Protein AF-A0A972EKL6-F1 (afdb_monomer)

Structure (mmCIF, N/CA/C/O backbone):
data_AF-A0A972EKL6-F1
#
_entry.id   AF-A0A972EKL6-F1
#
loop_
_atom_site.group_PDB
_atom_site.id
_atom_site.type_symbol
_atom_site.label_atom_id
_atom_site.label_alt_id
_atom_site.label_comp_id
_atom_site.label_asym_id
_atom_site.label_entity_id
_atom_site.label_seq_id
_atom_site.pdbx_PDB_ins_code
_atom_site.Cartn_x
_atom_site.Cartn_y
_atom_site.Cartn_z
_atom_site.occupancy
_atom_site.B_iso_or_equiv
_atom_site.auth_seq_id
_atom_site.auth_comp_id
_atom_site.auth_asym_id
_atom_site.auth_atom_id
_atom_site.pdbx_PDB_model_num
ATOM 1 N N . MET A 1 1 ? 24.382 2.234 -18.068 1.00 66.31 1 MET A N 1
ATOM 2 C CA . MET A 1 1 ? 24.387 1.205 -17.002 1.00 66.31 1 MET A CA 1
ATOM 3 C C . MET A 1 1 ? 24.703 -0.133 -17.648 1.00 66.31 1 MET A C 1
ATOM 5 O O . MET A 1 1 ? 24.140 -0.406 -18.697 1.00 66.31 1 MET A O 1
ATOM 9 N N . ASN A 1 2 ? 25.621 -0.930 -17.090 1.00 84.19 2 ASN A N 1
ATOM 10 C CA . ASN A 1 2 ? 25.904 -2.269 -17.626 1.00 84.19 2 ASN A CA 1
ATOM 11 C C . ASN A 1 2 ? 24.632 -3.137 -17.515 1.00 84.19 2 ASN A C 1
ATOM 13 O O . ASN A 1 2 ? 23.933 -3.067 -16.502 1.00 84.19 2 ASN A O 1
ATOM 17 N N . THR A 1 3 ? 24.329 -3.940 -18.534 1.00 85.00 3 THR A N 1
ATOM 18 C CA . THR A 1 3 ? 23.166 -4.845 -18.586 1.00 85.00 3 THR A CA 1
ATOM 19 C C . THR A 1 3 ? 23.075 -5.740 -17.354 1.00 85.00 3 THR A C 1
ATOM 21 O O . THR A 1 3 ? 21.993 -5.908 -16.796 1.00 85.00 3 THR A O 1
ATOM 24 N N . ALA A 1 4 ? 24.214 -6.239 -16.868 1.00 88.19 4 ALA A N 1
ATOM 25 C CA . ALA A 1 4 ? 24.286 -7.041 -15.649 1.00 88.19 4 ALA A CA 1
ATOM 26 C C . ALA A 1 4 ? 23.777 -6.278 -14.412 1.00 88.19 4 ALA A C 1
ATOM 28 O O . ALA A 1 4 ? 23.031 -6.823 -13.602 1.00 88.19 4 ALA A O 1
ATOM 29 N N . VAL A 1 5 ? 24.116 -4.991 -14.290 1.00 89.75 5 VAL A N 1
ATOM 30 C CA . VAL A 1 5 ? 23.653 -4.142 -13.182 1.00 89.75 5 VAL A CA 1
ATOM 31 C C . VAL A 1 5 ? 22.147 -3.902 -13.290 1.00 89.75 5 VAL A C 1
ATOM 33 O O . VAL A 1 5 ? 21.438 -4.030 -12.296 1.00 89.75 5 VAL A O 1
ATOM 36 N N . ALA A 1 6 ? 21.637 -3.633 -14.496 1.00 88.06 6 ALA A N 1
ATOM 37 C CA . ALA A 1 6 ? 20.200 -3.476 -14.724 1.00 88.06 6 ALA A CA 1
ATOM 38 C C . ALA A 1 6 ? 19.416 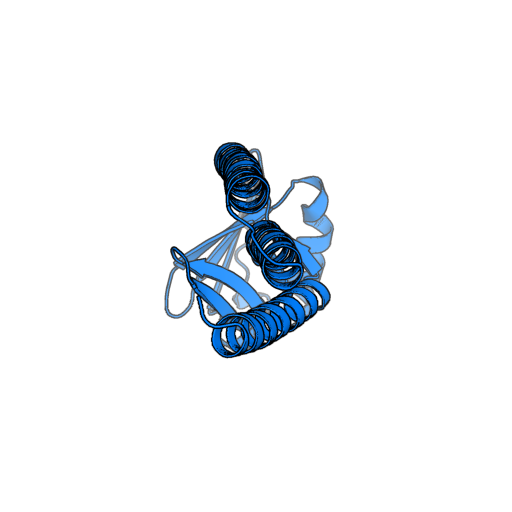-4.746 -14.348 1.00 88.06 6 ALA A C 1
ATOM 40 O O . ALA A 1 6 ? 18.360 -4.655 -13.722 1.00 88.06 6 ALA A O 1
ATOM 41 N N . ALA A 1 7 ? 19.957 -5.926 -14.668 1.00 89.44 7 ALA A N 1
ATOM 42 C CA . ALA A 1 7 ? 19.361 -7.209 -14.312 1.00 89.44 7 ALA A CA 1
ATOM 43 C C . ALA A 1 7 ? 19.311 -7.432 -12.795 1.00 89.44 7 ALA A C 1
ATOM 45 O O . ALA A 1 7 ? 18.258 -7.788 -12.268 1.00 89.44 7 ALA A O 1
ATOM 46 N N . ILE A 1 8 ? 20.404 -7.147 -12.077 1.00 93.06 8 ILE A N 1
ATOM 47 C CA . ILE A 1 8 ? 20.438 -7.238 -10.609 1.00 93.06 8 ILE A CA 1
ATOM 48 C C . ILE A 1 8 ? 19.380 -6.316 -9.990 1.00 93.06 8 ILE A C 1
ATOM 50 O O . ILE A 1 8 ? 18.615 -6.742 -9.124 1.00 93.06 8 ILE A O 1
ATOM 54 N N . ILE A 1 9 ? 19.279 -5.071 -10.465 1.00 92.31 9 ILE A N 1
ATOM 55 C CA . ILE A 1 9 ? 18.281 -4.118 -9.965 1.00 92.31 9 ILE A CA 1
ATOM 56 C C . ILE A 1 9 ? 16.854 -4.613 -10.255 1.00 92.31 9 ILE A C 1
ATOM 58 O O . ILE A 1 9 ? 15.997 -4.530 -9.375 1.00 92.31 9 ILE A O 1
ATOM 62 N N . CYS A 1 10 ? 16.587 -5.183 -11.436 1.00 92.50 10 CYS A N 1
ATOM 63 C CA . CYS A 1 10 ? 15.276 -5.761 -11.756 1.00 92.50 10 CYS A CA 1
ATOM 64 C C . CYS A 1 10 ? 14.886 -6.883 -10.785 1.00 92.50 10 CYS A C 1
ATOM 66 O O . CYS A 1 10 ? 13.747 -6.920 -10.313 1.00 92.50 10 CYS A O 1
ATOM 68 N N . VAL A 1 11 ? 15.824 -7.772 -10.443 1.00 94.25 11 VAL A N 1
ATOM 69 C CA . VAL A 1 11 ? 15.586 -8.846 -9.465 1.00 94.25 11 VAL A CA 1
ATOM 70 C C . VAL A 1 11 ? 15.244 -8.260 -8.093 1.00 94.25 11 VAL A C 1
ATOM 72 O O . VAL A 1 11 ? 14.264 -8.680 -7.476 1.00 94.25 11 VAL A O 1
ATOM 75 N N . LEU A 1 12 ? 15.982 -7.239 -7.643 1.00 93.94 12 LEU A N 1
ATOM 76 C CA . LEU A 1 12 ? 15.710 -6.562 -6.370 1.00 93.94 12 LEU A CA 1
ATOM 77 C C . LEU A 1 12 ? 14.317 -5.923 -6.344 1.00 93.94 12 LEU A C 1
ATOM 79 O O . LEU A 1 12 ? 13.551 -6.141 -5.405 1.00 93.94 12 LEU A O 1
ATOM 83 N N . PHE A 1 13 ? 13.953 -5.174 -7.386 1.00 92.81 13 PHE A N 1
ATOM 84 C CA . PHE A 1 13 ? 12.635 -4.545 -7.482 1.00 92.81 13 PHE A CA 1
ATOM 85 C C . PHE A 1 13 ? 11.508 -5.579 -7.554 1.00 92.81 13 PHE A C 1
ATOM 87 O O . PHE A 1 13 ? 10.449 -5.362 -6.967 1.00 92.81 13 PHE A O 1
ATOM 94 N N . THR A 1 14 ? 11.741 -6.719 -8.207 1.00 93.62 14 THR A N 1
ATOM 95 C CA . THR A 1 14 ? 10.769 -7.817 -8.271 1.00 93.62 14 THR A CA 1
ATOM 96 C C . THR A 1 14 ? 10.554 -8.412 -6.883 1.00 93.62 14 THR A C 1
ATOM 98 O O . THR A 1 14 ? 9.414 -8.582 -6.458 1.00 93.62 14 THR A O 1
ATOM 101 N N . GLY A 1 15 ? 11.632 -8.651 -6.128 1.00 93.62 15 GLY A N 1
ATOM 102 C CA . GLY A 1 15 ? 11.545 -9.111 -4.741 1.00 93.62 15 GLY A CA 1
ATOM 103 C C . GLY A 1 15 ? 10.775 -8.133 -3.848 1.00 93.62 15 GLY A C 1
ATOM 104 O O . GLY A 1 15 ? 9.882 -8.543 -3.104 1.00 93.62 15 GLY A O 1
ATOM 105 N N . ILE A 1 16 ? 11.050 -6.830 -3.980 1.00 91.25 16 ILE A N 1
ATOM 106 C CA . ILE A 1 16 ? 10.293 -5.786 -3.279 1.00 91.25 16 ILE A CA 1
ATOM 107 C C . ILE A 1 16 ? 8.817 -5.864 -3.669 1.00 91.25 16 ILE A C 1
ATOM 109 O O . ILE A 1 16 ? 7.971 -5.884 -2.780 1.00 91.25 16 ILE A O 1
ATOM 113 N N . LEU A 1 17 ? 8.499 -5.928 -4.965 1.00 92.19 17 LEU A N 1
ATOM 114 C CA . LEU A 1 17 ? 7.128 -5.980 -5.469 1.00 92.19 17 LEU A CA 1
ATOM 115 C C . LEU A 1 17 ? 6.354 -7.174 -4.898 1.00 92.19 17 LEU A C 1
ATOM 117 O O . LEU A 1 17 ? 5.261 -6.989 -4.365 1.00 92.19 17 LEU A O 1
ATOM 121 N N . VAL A 1 18 ? 6.943 -8.372 -4.938 1.00 92.94 18 VAL A N 1
ATOM 122 C CA . VAL A 1 18 ? 6.356 -9.592 -4.362 1.00 92.94 18 VAL A CA 1
ATOM 123 C C . VAL A 1 18 ? 6.080 -9.408 -2.870 1.00 92.94 18 VAL A C 1
ATOM 125 O O . VAL A 1 18 ? 4.986 -9.722 -2.401 1.00 92.94 18 VAL A O 1
ATOM 128 N N . HIS A 1 19 ? 7.028 -8.834 -2.124 1.00 88.38 19 HIS A N 1
ATOM 129 C CA . HIS A 1 19 ? 6.821 -8.512 -0.714 1.00 88.38 19 HIS A CA 1
ATOM 130 C C . HIS A 1 19 ? 5.659 -7.523 -0.519 1.00 88.38 19 HIS A C 1
ATOM 132 O O . HIS A 1 19 ? 4.825 -7.727 0.360 1.00 88.38 19 HIS A O 1
ATOM 138 N N . GLN A 1 20 ? 5.550 -6.471 -1.341 1.00 87.56 20 GLN A N 1
ATOM 139 C CA . GLN A 1 20 ? 4.439 -5.514 -1.238 1.00 87.56 20 GLN A CA 1
ATOM 140 C C . GLN A 1 20 ? 3.083 -6.173 -1.496 1.00 87.56 20 GLN A C 1
ATOM 142 O O . GLN A 1 20 ? 2.144 -5.933 -0.741 1.00 87.56 20 GLN A O 1
ATOM 147 N N . ILE A 1 21 ? 2.987 -7.010 -2.532 1.00 88.69 21 ILE A N 1
ATOM 148 C CA . ILE A 1 21 ? 1.758 -7.734 -2.877 1.00 88.69 21 ILE A CA 1
ATOM 149 C C . ILE A 1 21 ? 1.362 -8.670 -1.733 1.00 88.69 21 ILE A C 1
ATOM 151 O O . ILE A 1 21 ? 0.199 -8.699 -1.340 1.00 88.69 21 ILE A O 1
ATOM 155 N N . ARG A 1 22 ? 2.327 -9.375 -1.131 1.00 87.56 22 ARG A N 1
ATOM 156 C CA . ARG A 1 22 ? 2.070 -10.226 0.037 1.00 87.56 22 ARG A CA 1
ATOM 157 C C . ARG A 1 22 ? 1.552 -9.422 1.233 1.00 87.56 22 ARG A C 1
ATOM 159 O O . ARG A 1 22 ? 0.583 -9.841 1.858 1.00 87.56 22 ARG A O 1
ATOM 166 N N . CYS A 1 23 ? 2.140 -8.259 1.522 1.00 82.75 23 CYS A N 1
ATOM 167 C CA . CYS A 1 23 ? 1.650 -7.366 2.579 1.00 82.75 23 CYS A CA 1
ATOM 168 C C . CYS A 1 23 ? 0.238 -6.833 2.298 1.00 82.75 23 CYS A C 1
ATOM 170 O O . CYS A 1 23 ? -0.544 -6.657 3.226 1.00 82.75 23 CYS A O 1
ATOM 172 N N . LEU A 1 24 ? -0.104 -6.580 1.033 1.00 84.50 24 LEU A N 1
ATOM 173 C CA . LEU A 1 24 ? -1.460 -6.184 0.649 1.00 84.50 24 LEU A CA 1
ATOM 174 C C . LEU A 1 24 ? -2.457 -7.334 0.807 1.00 84.50 24 LEU A C 1
ATOM 176 O O . LEU A 1 24 ? -3.594 -7.091 1.190 1.00 84.50 24 LEU A O 1
ATOM 180 N N . GLY A 1 25 ? -2.027 -8.576 0.575 1.00 84.12 25 GLY A N 1
ATOM 181 C CA . GLY A 1 25 ? -2.866 -9.763 0.751 1.00 84.12 25 GLY A CA 1
ATOM 182 C C . GLY A 1 25 ? -3.326 -9.998 2.194 1.00 84.12 25 GLY A C 1
ATOM 183 O O . GLY A 1 25 ? -4.399 -10.554 2.398 1.00 84.12 25 GLY A O 1
ATOM 184 N N . ILE A 1 26 ? -2.557 -9.546 3.191 1.00 87.56 26 ILE A N 1
ATOM 185 C CA . ILE A 1 26 ? -2.929 -9.639 4.617 1.00 87.56 26 ILE A CA 1
ATOM 186 C C . ILE A 1 26 ? -3.684 -8.402 5.131 1.00 87.56 26 ILE A C 1
ATOM 188 O O . ILE A 1 26 ? -4.042 -8.343 6.309 1.00 87.56 26 ILE A O 1
ATOM 192 N N . LEU A 1 27 ? -3.895 -7.390 4.283 1.00 89.12 27 LEU A N 1
ATOM 193 C CA . LEU A 1 27 ? -4.536 -6.132 4.655 1.00 89.12 27 LEU A CA 1
ATOM 194 C C . LEU A 1 27 ? -6.062 -6.284 4.621 1.00 89.12 27 LEU A C 1
ATOM 196 O O . LEU A 1 27 ? -6.667 -6.433 3.563 1.00 89.12 27 LEU A O 1
ATOM 200 N N . LEU A 1 28 ? -6.694 -6.213 5.790 1.00 90.25 28 LEU A N 1
ATOM 201 C CA . LEU A 1 28 ? -8.137 -6.396 5.957 1.00 90.25 28 LEU A CA 1
ATOM 202 C C . LEU A 1 28 ? -8.919 -5.110 5.681 1.00 90.25 28 LEU A C 1
ATOM 204 O O . LEU A 1 28 ? -9.997 -5.148 5.077 1.00 90.25 28 LEU A O 1
ATOM 208 N N . ILE A 1 29 ? -8.388 -3.977 6.152 1.00 90.31 29 ILE A N 1
ATOM 209 C CA . ILE A 1 29 ? -8.966 -2.647 5.939 1.00 90.31 29 ILE A CA 1
ATOM 210 C C . ILE A 1 29 ? -7.832 -1.664 5.633 1.00 90.31 29 ILE A C 1
ATOM 212 O O . ILE A 1 29 ? -7.020 -1.378 6.521 1.00 90.31 29 ILE A O 1
ATOM 216 N N . PRO A 1 30 ? -7.751 -1.121 4.407 1.00 89.62 30 PRO A N 1
ATOM 217 C CA . PRO A 1 30 ? -6.772 -0.099 4.081 1.00 89.62 30 PRO A CA 1
ATOM 218 C C . PRO A 1 30 ? -7.153 1.246 4.705 1.00 89.62 30 PRO A C 1
ATOM 220 O O . PRO A 1 30 ? -8.312 1.653 4.738 1.00 89.62 30 PRO A O 1
ATOM 223 N N . THR A 1 31 ? -6.146 1.996 5.139 1.00 89.12 31 THR A N 1
ATOM 224 C CA . THR A 1 31 ? -6.339 3.399 5.522 1.00 89.12 31 THR A CA 1
ATOM 225 C C . THR A 1 31 ? -6.766 4.279 4.346 1.00 89.12 31 THR A C 1
ATOM 227 O O . THR A 1 31 ? -6.313 4.127 3.209 1.00 89.12 31 THR A O 1
ATOM 230 N N . ARG A 1 32 ? -7.575 5.298 4.642 1.00 86.19 32 ARG A N 1
ATOM 231 C CA . ARG A 1 32 ? -7.869 6.403 3.734 1.00 86.19 32 ARG A CA 1
ATOM 232 C C . ARG A 1 32 ? -6.617 7.264 3.561 1.00 86.19 32 ARG A C 1
ATOM 234 O O . ARG A 1 32 ? -6.105 7.845 4.517 1.00 86.19 32 ARG A O 1
ATOM 241 N N . LYS A 1 33 ? -6.169 7.405 2.315 1.00 82.88 33 LYS A N 1
ATOM 242 C CA . LYS A 1 33 ? -5.047 8.276 1.948 1.00 82.88 33 LYS A CA 1
ATOM 243 C C . LYS A 1 33 ? -5.519 9.702 1.692 1.00 82.88 33 LYS A C 1
ATOM 245 O O . LYS A 1 33 ? -6.660 9.936 1.289 1.00 82.88 33 LYS A O 1
ATOM 250 N N . GLY A 1 34 ? -4.637 10.661 1.955 1.00 82.38 34 GLY A N 1
ATOM 251 C CA . GLY A 1 34 ? -4.897 12.064 1.653 1.00 82.38 34 GLY A CA 1
ATOM 252 C C . GLY A 1 34 ? -4.852 12.315 0.147 1.00 82.38 34 GLY A C 1
ATOM 253 O O . GLY A 1 34 ? -3.997 11.764 -0.542 1.00 82.38 34 GLY A O 1
ATOM 254 N N . THR A 1 35 ? -5.726 13.186 -0.358 1.00 85.50 35 THR A N 1
ATOM 255 C CA . THR A 1 35 ? -5.778 13.550 -1.785 1.00 85.50 35 THR A CA 1
ATOM 256 C C . THR A 1 35 ? -4.426 14.041 -2.307 1.00 85.50 35 THR A C 1
ATOM 258 O O . THR A 1 35 ? -4.023 13.670 -3.401 1.00 85.50 35 THR A O 1
ATOM 261 N N . VAL A 1 36 ? -3.687 14.802 -1.492 1.00 86.12 36 VAL A N 1
ATOM 262 C CA . VAL A 1 36 ? -2.338 15.288 -1.829 1.00 86.12 36 VAL A CA 1
ATOM 263 C C . VAL A 1 36 ? -1.356 14.135 -2.031 1.00 86.12 36 VAL A C 1
ATOM 265 O O . VAL A 1 36 ? -0.579 14.152 -2.979 1.00 86.12 36 VAL A O 1
ATOM 268 N N . GLN A 1 37 ? -1.410 13.108 -1.179 1.00 85.94 37 GLN A N 1
ATOM 269 C CA . GLN A 1 37 ? -0.530 11.946 -1.298 1.00 85.94 37 GLN A CA 1
ATOM 270 C C . GLN A 1 37 ? -0.846 11.148 -2.566 1.00 85.94 37 GLN A C 1
ATOM 272 O O . GLN A 1 37 ? 0.068 10.762 -3.283 1.00 85.94 37 GLN A O 1
ATOM 277 N N . ILE A 1 38 ? -2.135 10.964 -2.871 1.00 89.31 38 ILE A N 1
ATOM 278 C CA . ILE A 1 38 ? -2.585 10.309 -4.106 1.00 89.31 38 ILE A CA 1
ATOM 279 C C . ILE A 1 38 ? -2.090 11.091 -5.330 1.00 89.31 38 ILE A C 1
ATOM 281 O O . ILE A 1 38 ? -1.488 10.505 -6.226 1.00 89.31 38 ILE A O 1
ATOM 285 N N . ALA A 1 39 ? -2.291 12.412 -5.351 1.00 92.12 39 ALA A N 1
ATOM 286 C CA . ALA A 1 39 ? -1.844 13.271 -6.445 1.00 92.12 39 ALA A CA 1
ATOM 287 C C . ALA A 1 39 ? -0.320 13.208 -6.633 1.00 92.12 39 ALA A C 1
ATOM 289 O O . ALA A 1 39 ? 0.152 13.031 -7.753 1.00 92.12 39 ALA A O 1
ATOM 290 N N . PHE A 1 40 ? 0.447 13.271 -5.541 1.00 92.44 40 PHE A N 1
ATOM 291 C CA . PHE A 1 40 ? 1.903 13.139 -5.584 1.00 92.44 40 PHE A CA 1
ATOM 292 C C . PHE A 1 40 ? 2.341 11.780 -6.144 1.00 92.44 40 PHE A C 1
ATOM 294 O O . PHE A 1 40 ? 3.239 11.721 -6.980 1.00 92.44 40 PHE A O 1
ATOM 301 N N . THR A 1 41 ? 1.684 10.687 -5.740 1.00 91.94 41 THR A N 1
ATOM 302 C CA . THR A 1 41 ? 1.967 9.355 -6.285 1.00 91.94 41 THR A CA 1
ATOM 303 C C . THR A 1 41 ? 1.686 9.287 -7.787 1.00 91.94 41 THR A C 1
ATOM 305 O O . THR A 1 41 ? 2.514 8.759 -8.524 1.00 91.94 41 THR A O 1
ATOM 308 N N . ILE A 1 42 ? 0.574 9.861 -8.262 1.00 95.12 42 ILE A N 1
ATOM 309 C CA . ILE A 1 42 ? 0.238 9.904 -9.696 1.00 95.12 42 ILE A CA 1
ATOM 310 C C . ILE A 1 42 ? 1.301 10.679 -10.480 1.00 95.12 42 ILE A C 1
ATOM 312 O O . ILE A 1 42 ? 1.824 10.170 -11.470 1.00 95.12 42 ILE A O 1
ATOM 316 N N . VAL A 1 43 ? 1.667 11.878 -10.015 1.00 96.44 43 VAL A N 1
ATOM 317 C CA . VAL A 1 43 ? 2.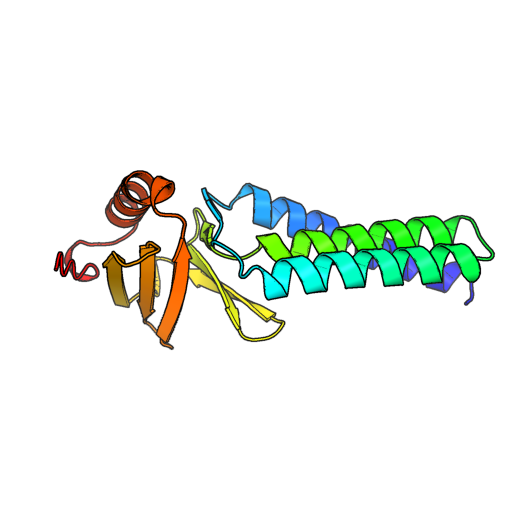714 12.691 -10.652 1.00 96.44 43 VAL A CA 1
ATOM 318 C C . VAL A 1 43 ? 4.045 11.939 -10.671 1.00 96.44 43 VAL A C 1
ATOM 320 O O . VAL A 1 43 ? 4.704 11.891 -11.706 1.00 96.44 43 VAL A O 1
ATOM 323 N N . GLY A 1 44 ? 4.420 11.290 -9.566 1.00 95.81 44 GLY A N 1
ATOM 324 C CA . GLY A 1 44 ? 5.642 10.492 -9.493 1.00 95.81 44 GLY A CA 1
ATOM 325 C C . GLY A 1 44 ? 5.655 9.324 -10.483 1.00 95.81 44 GLY A C 1
ATOM 326 O O . GLY A 1 44 ? 6.666 9.110 -11.146 1.00 95.81 44 GLY A O 1
ATOM 327 N N . ILE A 1 45 ? 4.533 8.616 -10.655 1.00 96.81 45 ILE A N 1
ATOM 328 C CA . ILE A 1 45 ? 4.402 7.559 -11.672 1.00 96.81 45 ILE A CA 1
ATOM 329 C C . ILE A 1 45 ? 4.607 8.135 -13.077 1.00 96.81 45 ILE A C 1
ATOM 331 O O . ILE A 1 45 ? 5.375 7.570 -13.852 1.00 96.81 45 ILE A O 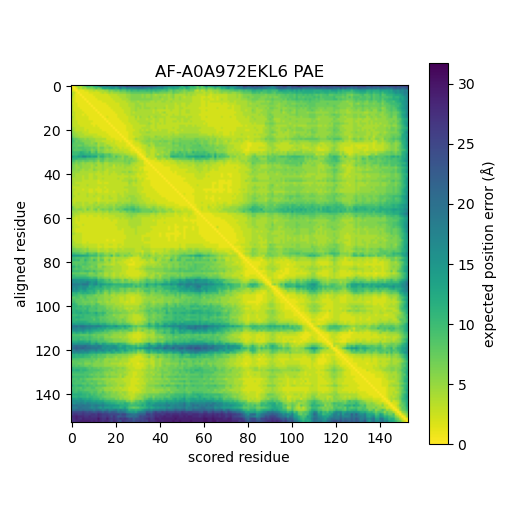1
ATOM 335 N N . ILE A 1 46 ? 3.976 9.270 -13.395 1.00 97.38 46 ILE A N 1
ATOM 336 C CA . ILE A 1 46 ? 4.125 9.927 -14.703 1.00 97.38 46 ILE A CA 1
ATOM 337 C C . ILE A 1 46 ? 5.587 10.309 -14.953 1.00 97.38 46 ILE A C 1
ATOM 339 O O . ILE A 1 46 ? 6.102 10.054 -16.037 1.00 97.38 46 ILE A O 1
ATOM 343 N N . VAL A 1 47 ? 6.277 10.863 -13.953 1.00 97.75 47 VAL A N 1
ATOM 344 C CA . VAL A 1 47 ? 7.700 11.218 -14.061 1.00 97.75 47 VAL A CA 1
ATOM 345 C C . VAL A 1 47 ? 8.572 9.977 -14.270 1.00 97.75 47 VAL A C 1
ATOM 347 O O . VAL A 1 47 ? 9.407 9.980 -15.171 1.00 97.75 47 VAL A O 1
ATOM 350 N N . ILE A 1 48 ? 8.365 8.901 -13.501 1.00 96.94 48 ILE A N 1
ATOM 351 C CA . ILE A 1 48 ? 9.117 7.641 -13.654 1.00 96.94 48 ILE A CA 1
ATOM 352 C C . ILE A 1 48 ? 8.937 7.078 -15.067 1.00 96.94 48 ILE A C 1
ATOM 354 O O . ILE A 1 48 ? 9.918 6.727 -15.727 1.00 96.94 48 ILE A O 1
ATOM 358 N N . LEU A 1 49 ? 7.694 7.017 -15.547 1.00 96.75 49 LEU A N 1
ATOM 359 C CA . LEU A 1 49 ? 7.388 6.509 -16.882 1.00 96.75 49 LEU A CA 1
ATOM 360 C C . LEU A 1 49 ? 7.936 7.428 -17.976 1.00 96.75 49 LEU A C 1
ATOM 362 O O . LEU A 1 49 ? 8.486 6.929 -18.950 1.00 96.75 49 LEU A O 1
ATOM 366 N N . GLY A 1 50 ? 7.858 8.748 -17.799 1.00 96.75 50 GLY A N 1
ATOM 367 C CA . GLY A 1 50 ? 8.415 9.728 -18.728 1.00 96.75 50 GLY A CA 1
ATOM 368 C C . GLY A 1 50 ? 9.932 9.605 -18.859 1.00 96.75 50 GLY A C 1
ATOM 369 O O . GLY A 1 50 ? 10.443 9.487 -19.969 1.00 96.75 50 GLY A O 1
ATOM 370 N N . ILE A 1 51 ? 10.657 9.544 -17.736 1.00 95.94 51 ILE A N 1
ATOM 371 C CA . ILE A 1 51 ? 12.113 9.330 -17.741 1.00 95.94 51 ILE A CA 1
ATOM 372 C C . ILE A 1 51 ? 12.443 8.000 -18.422 1.00 95.94 51 ILE A C 1
ATOM 374 O O . ILE A 1 51 ? 13.338 7.938 -19.260 1.00 95.94 51 ILE A O 1
ATOM 378 N N . THR A 1 52 ? 11.696 6.942 -18.110 1.00 96.00 52 THR A N 1
ATOM 379 C CA . THR A 1 52 ? 11.897 5.637 -18.748 1.00 96.00 52 THR A CA 1
ATOM 380 C C . THR A 1 52 ? 11.677 5.731 -20.257 1.00 96.00 52 THR A C 1
ATOM 382 O O . THR A 1 52 ? 12.508 5.263 -21.018 1.00 96.00 52 THR A O 1
ATOM 385 N N . TYR A 1 53 ? 10.605 6.378 -20.709 1.00 95.62 53 TYR A N 1
ATOM 386 C CA . TYR A 1 53 ? 10.287 6.507 -22.129 1.00 95.62 53 TYR A CA 1
ATOM 387 C C . TYR A 1 53 ? 11.373 7.249 -22.920 1.00 95.62 53 TYR A C 1
ATOM 389 O O . TYR A 1 53 ? 11.759 6.785 -23.989 1.00 95.62 53 TYR A O 1
ATOM 397 N N . PHE A 1 54 ? 11.884 8.368 -22.393 1.00 95.94 54 PHE A N 1
ATOM 398 C CA . PHE A 1 54 ? 12.875 9.192 -23.095 1.00 95.94 54 PHE A CA 1
ATOM 399 C C . PHE A 1 54 ? 14.312 8.668 -22.999 1.00 95.94 54 PHE A C 1
ATOM 401 O O . PHE A 1 54 ? 15.096 8.912 -23.912 1.00 95.94 54 PHE A O 1
ATOM 408 N N . TYR A 1 55 ? 14.676 7.985 -21.909 1.00 92.38 55 TYR A N 1
ATOM 409 C CA . TYR A 1 55 ? 16.073 7.626 -21.621 1.00 92.38 55 TYR A CA 1
ATOM 410 C C . TYR A 1 55 ? 16.356 6.115 -21.625 1.00 92.38 55 TYR A C 1
ATOM 412 O O . TYR A 1 55 ? 17.509 5.710 -21.453 1.00 92.38 55 TYR A O 1
ATOM 420 N N . ALA A 1 56 ? 15.348 5.254 -21.795 1.00 91.62 56 ALA A N 1
ATOM 421 C CA . ALA A 1 56 ? 15.576 3.817 -21.899 1.00 91.62 56 ALA A CA 1
ATOM 422 C C . ALA A 1 56 ? 16.165 3.445 -23.264 1.00 91.62 56 ALA A C 1
ATOM 424 O O . ALA A 1 56 ? 15.520 3.559 -24.295 1.00 91.62 56 ALA A O 1
ATOM 425 N N . ASP A 1 57 ? 17.388 2.925 -23.233 1.00 89.88 57 ASP A N 1
ATOM 426 C CA . ASP A 1 57 ? 18.093 2.443 -24.429 1.00 89.88 57 ASP A CA 1
ATOM 427 C C . ASP A 1 57 ? 17.879 0.939 -24.711 1.00 89.88 57 ASP A C 1
ATOM 429 O O . ASP A 1 57 ? 18.076 0.445 -25.814 1.00 89.88 57 ASP A O 1
ATOM 433 N N . MET A 1 58 ? 17.453 0.173 -23.702 1.00 90.31 58 MET A N 1
ATOM 434 C CA . MET A 1 58 ? 17.338 -1.285 -23.780 1.00 90.31 58 MET A CA 1
ATOM 435 C C . MET A 1 58 ? 16.010 -1.764 -23.211 1.00 90.31 58 MET A C 1
ATOM 437 O O . MET A 1 58 ? 15.478 -1.171 -22.272 1.00 90.31 58 MET A O 1
ATOM 441 N N . PHE A 1 59 ? 15.530 -2.913 -23.695 1.00 90.69 59 PHE A N 1
ATOM 442 C CA . PHE A 1 59 ? 14.285 -3.534 -23.226 1.00 90.69 59 PHE A CA 1
ATOM 443 C C . PHE A 1 59 ? 14.223 -3.681 -21.695 1.00 90.69 59 PHE A C 1
ATOM 445 O O . PHE A 1 59 ? 13.201 -3.394 -21.074 1.00 90.69 59 PHE A O 1
ATOM 452 N N . ILE A 1 60 ? 15.345 -4.036 -21.060 1.00 89.94 60 ILE A N 1
ATOM 453 C CA . ILE A 1 60 ? 15.421 -4.183 -19.601 1.00 89.94 60 ILE A CA 1
ATOM 454 C C . ILE A 1 60 ? 15.213 -2.865 -18.842 1.00 89.94 60 ILE A C 1
ATOM 456 O O . ILE A 1 60 ? 14.685 -2.877 -17.733 1.00 89.94 60 ILE A O 1
ATOM 460 N N . HIS A 1 61 ? 15.570 -1.720 -19.431 1.00 91.38 61 HIS A N 1
ATOM 461 C CA . HIS A 1 61 ? 15.311 -0.415 -18.823 1.00 91.38 61 HIS A CA 1
ATOM 462 C C . HIS A 1 61 ? 13.811 -0.101 -18.805 1.00 91.38 61 HIS A C 1
ATOM 464 O O . HIS A 1 61 ? 13.317 0.422 -17.808 1.00 91.38 61 HIS A O 1
ATOM 470 N N . TYR A 1 62 ? 13.071 -0.492 -19.848 1.00 94.19 62 TYR A N 1
ATOM 471 C CA . TYR A 1 62 ? 11.612 -0.364 -19.867 1.00 94.19 62 TYR A CA 1
ATOM 472 C C . TYR A 1 62 ? 10.945 -1.242 -18.807 1.00 94.19 62 TYR A C 1
ATOM 474 O O . TYR A 1 62 ? 10.095 -0.753 -18.061 1.00 94.19 62 TYR A O 1
ATOM 482 N N . ILE A 1 63 ? 11.372 -2.507 -18.680 1.00 94.06 63 ILE A N 1
ATOM 483 C CA . ILE A 1 63 ? 10.898 -3.398 -17.607 1.00 94.06 63 ILE A CA 1
ATOM 484 C C . ILE A 1 63 ? 11.148 -2.749 -16.245 1.00 94.06 63 ILE A C 1
ATOM 486 O O . ILE A 1 63 ? 10.236 -2.671 -15.423 1.00 94.06 63 ILE A O 1
ATOM 490 N N . LEU A 1 64 ? 12.365 -2.251 -16.017 1.00 94.31 64 LEU A N 1
ATOM 491 C CA . LEU A 1 64 ? 12.736 -1.630 -14.753 1.00 94.31 64 LEU A CA 1
ATOM 492 C C . LEU A 1 64 ? 11.874 -0.400 -14.436 1.00 94.31 64 LEU A C 1
ATOM 494 O O . LEU A 1 64 ? 11.436 -0.245 -13.298 1.00 94.31 64 LEU A O 1
ATOM 498 N N . GLY A 1 65 ? 11.594 0.448 -15.425 1.00 94.94 65 GLY A N 1
ATOM 499 C CA . GLY A 1 65 ? 10.748 1.628 -15.249 1.00 94.94 65 GLY A CA 1
ATOM 500 C C . GLY A 1 65 ? 9.305 1.289 -14.878 1.00 94.94 65 GLY A C 1
ATOM 501 O O . GLY A 1 65 ? 8.751 1.870 -13.942 1.00 94.94 65 GLY A O 1
ATOM 502 N N . ILE A 1 66 ? 8.713 0.294 -15.548 1.00 95.94 66 ILE A N 1
ATOM 503 C CA . ILE A 1 66 ? 7.372 -0.214 -15.213 1.00 95.94 66 ILE A CA 1
ATOM 504 C C . ILE A 1 66 ? 7.363 -0.778 -13.790 1.00 95.94 66 ILE A C 1
ATOM 506 O O . ILE A 1 66 ? 6.477 -0.472 -12.992 1.00 95.94 66 ILE A O 1
ATOM 510 N N . LEU A 1 67 ? 8.378 -1.570 -13.452 1.00 96.00 67 LEU A N 1
ATOM 511 C CA . LEU A 1 67 ? 8.501 -2.199 -12.145 1.00 96.00 67 LEU A CA 1
ATOM 512 C C . LEU A 1 67 ? 8.659 -1.154 -11.032 1.00 96.00 67 LEU A C 1
ATOM 514 O O . LEU A 1 67 ? 8.016 -1.257 -9.987 1.00 96.00 67 LEU A O 1
ATOM 518 N N . ALA A 1 68 ? 9.445 -0.105 -11.275 1.00 95.06 68 ALA A N 1
ATOM 519 C CA . ALA A 1 68 ? 9.583 1.027 -10.369 1.00 95.06 68 ALA A CA 1
ATOM 520 C C . ALA A 1 68 ? 8.257 1.772 -10.171 1.00 95.06 68 ALA A C 1
ATOM 522 O O . ALA A 1 68 ? 7.887 2.054 -9.030 1.00 95.06 68 ALA A O 1
ATOM 523 N N . ALA A 1 69 ? 7.507 2.027 -11.246 1.00 95.94 69 ALA A N 1
ATOM 524 C CA . ALA A 1 69 ? 6.189 2.651 -11.165 1.00 95.94 69 ALA A CA 1
ATOM 525 C C . ALA A 1 69 ? 5.198 1.804 -10.345 1.00 95.94 69 ALA A C 1
ATOM 527 O O . ALA A 1 69 ? 4.490 2.345 -9.495 1.00 95.94 69 ALA A O 1
ATOM 528 N N . MET A 1 70 ? 5.191 0.477 -10.527 1.00 94.88 70 MET A N 1
ATOM 529 C CA . MET A 1 70 ? 4.358 -0.441 -9.738 1.00 94.88 70 MET A CA 1
ATOM 530 C C . MET A 1 70 ? 4.745 -0.436 -8.255 1.00 94.88 70 MET A C 1
ATOM 532 O O . MET A 1 70 ? 3.886 -0.256 -7.393 1.00 94.88 70 MET A O 1
ATOM 536 N N . VAL A 1 71 ? 6.037 -0.588 -7.948 1.00 93.19 71 VAL A N 1
ATOM 537 C CA . VAL A 1 71 ? 6.573 -0.574 -6.575 1.00 93.19 71 VAL A CA 1
ATOM 538 C C . VAL A 1 71 ? 6.268 0.750 -5.870 1.00 93.19 71 VAL A C 1
ATOM 540 O O . VAL A 1 71 ? 5.942 0.758 -4.679 1.00 93.19 71 VAL A O 1
ATOM 543 N N . PHE A 1 72 ? 6.366 1.867 -6.592 1.00 92.31 72 PHE A N 1
ATOM 544 C CA . PHE A 1 72 ? 6.060 3.193 -6.072 1.00 92.31 72 PHE A CA 1
ATOM 545 C C . PHE A 1 72 ? 4.553 3.384 -5.859 1.00 92.31 72 PHE A C 1
ATOM 547 O O . PHE A 1 72 ? 4.142 3.823 -4.786 1.00 92.31 72 PHE A O 1
ATOM 554 N N . GLY A 1 73 ? 3.717 2.983 -6.819 1.00 91.69 73 GLY A N 1
ATOM 555 C CA . GLY A 1 73 ? 2.260 3.067 -6.711 1.00 91.69 73 GLY A CA 1
ATOM 556 C C . GLY A 1 73 ? 1.694 2.215 -5.575 1.00 91.69 73 GLY A C 1
ATOM 557 O O . GLY A 1 73 ? 0.914 2.703 -4.759 1.00 91.69 73 GLY A O 1
ATOM 558 N N . LEU A 1 74 ? 2.139 0.963 -5.454 1.00 89.00 74 LEU A N 1
ATOM 559 C CA . LEU A 1 74 ? 1.684 0.049 -4.402 1.00 89.00 74 LEU A CA 1
ATOM 560 C C . LEU A 1 74 ? 2.127 0.481 -3.000 1.00 89.00 74 LEU A C 1
ATOM 562 O O . LEU A 1 74 ? 1.448 0.171 -2.019 1.00 89.00 74 LEU A O 1
ATOM 566 N N . SER A 1 75 ? 3.203 1.269 -2.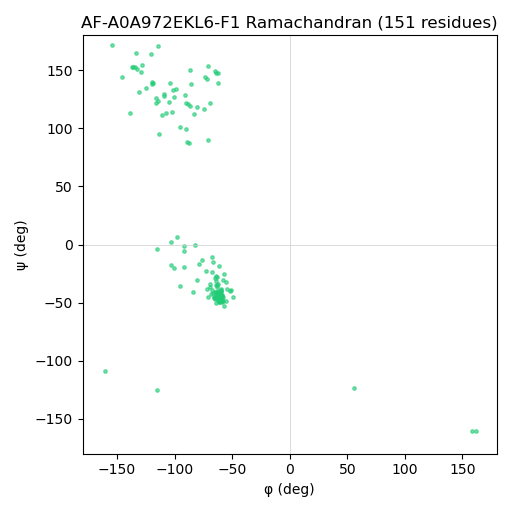885 1.00 82.81 75 SER A N 1
ATOM 567 C CA . SER A 1 75 ? 3.628 1.843 -1.602 1.00 82.81 75 SER A CA 1
ATOM 568 C C . SER A 1 75 ? 2.540 2.692 -0.931 1.00 82.81 75 SER A C 1
ATOM 570 O O . SER A 1 75 ? 2.495 2.769 0.300 1.00 82.81 75 SER A O 1
ATOM 572 N N . LEU A 1 76 ? 1.614 3.247 -1.722 1.00 84.38 76 LEU A N 1
ATOM 573 C CA . LEU A 1 76 ? 0.482 4.028 -1.243 1.00 84.38 76 LEU A CA 1
ATOM 574 C C . LEU A 1 76 ? -0.459 3.200 -0.353 1.00 84.38 76 LEU A C 1
ATOM 576 O O . LEU A 1 76 ? -1.001 3.731 0.616 1.00 84.38 76 LEU A O 1
ATOM 580 N N . PHE A 1 77 ? -0.626 1.906 -0.629 1.00 81.31 77 PHE A N 1
ATOM 581 C CA . PHE A 1 77 ? -1.685 1.072 -0.048 1.00 81.31 77 PHE A CA 1
ATOM 582 C C . PHE A 1 77 ? -1.245 0.221 1.151 1.00 81.31 77 PHE A C 1
ATOM 584 O O . PHE A 1 77 ? -2.027 -0.570 1.656 1.00 81.31 77 PHE A O 1
ATOM 591 N N . LYS A 1 78 ? -0.019 0.393 1.656 1.00 78.38 78 LYS A N 1
ATOM 592 C CA . LYS A 1 78 ? 0.558 -0.510 2.670 1.00 78.38 78 LYS A CA 1
ATOM 593 C C . LYS A 1 78 ? 0.047 -0.341 4.104 1.00 78.38 78 LYS A C 1
ATOM 595 O O . LYS A 1 78 ? 0.338 -1.189 4.930 1.00 78.38 78 LYS A O 1
ATOM 600 N N . SER A 1 79 ? -0.655 0.746 4.424 1.00 87.38 79 SER A N 1
ATOM 601 C CA . SER A 1 79 ? -1.056 1.041 5.813 1.00 87.38 79 SER A CA 1
ATOM 602 C C . SER A 1 79 ? -2.532 0.744 6.054 1.00 87.38 79 SER A C 1
ATOM 604 O O . SER A 1 79 ? -3.378 1.139 5.246 1.00 87.38 79 SER A O 1
ATOM 606 N N . GLY A 1 80 ? -2.850 0.156 7.200 1.00 90.12 80 GLY A N 1
ATOM 607 C CA . GLY A 1 80 ? -4.196 -0.230 7.602 1.00 90.12 80 GLY A CA 1
ATOM 608 C C . GLY A 1 80 ? -4.183 -1.309 8.678 1.00 90.12 80 GLY A C 1
ATOM 609 O O . GLY A 1 80 ? -3.187 -1.504 9.369 1.00 90.12 80 GLY A O 1
ATOM 610 N N . ILE A 1 81 ? -5.307 -2.000 8.811 1.00 90.88 81 ILE A N 1
ATOM 611 C CA . ILE A 1 81 ? -5.472 -3.143 9.710 1.00 90.88 81 ILE A CA 1
ATOM 612 C C . ILE A 1 81 ? -5.124 -4.414 8.941 1.00 90.88 81 ILE A C 1
ATOM 614 O O . ILE A 1 81 ? -5.670 -4.639 7.858 1.00 90.88 81 ILE A O 1
ATOM 618 N N . THR A 1 82 ? -4.248 -5.245 9.497 1.00 92.31 82 THR A N 1
ATOM 619 C CA . THR A 1 82 ? -3.921 -6.580 8.984 1.00 92.31 82 THR A CA 1
ATOM 620 C C . THR A 1 82 ? -4.373 -7.651 9.972 1.00 92.31 82 THR A C 1
ATOM 622 O O . THR A 1 82 ? -4.733 -7.353 11.109 1.00 92.31 82 THR A O 1
ATOM 625 N N . SER A 1 83 ? -4.321 -8.919 9.568 1.00 88.94 83 SER A N 1
ATOM 626 C CA . SER A 1 83 ? -4.539 -10.045 10.488 1.00 88.94 83 SER A CA 1
ATOM 627 C C . SER A 1 83 ? -3.511 -10.118 11.628 1.00 88.94 83 SER A C 1
ATOM 629 O O . SER A 1 83 ? -3.758 -10.774 12.634 1.00 88.94 83 SER A O 1
ATOM 631 N N . GLU A 1 84 ? -2.360 -9.456 11.486 1.00 90.31 84 GLU A N 1
ATOM 632 C CA . GLU A 1 84 ? -1.243 -9.512 12.439 1.00 90.31 84 GLU A CA 1
ATOM 633 C C . GLU A 1 84 ? -1.178 -8.290 13.373 1.00 90.31 84 GLU A C 1
ATOM 635 O O . GLU A 1 84 ? -0.545 -8.354 14.431 1.00 90.31 84 GLU A O 1
ATOM 640 N N . GLY A 1 85 ? -1.804 -7.171 12.995 1.00 90.25 85 GLY A N 1
ATOM 641 C CA . GLY A 1 85 ? -1.749 -5.928 13.757 1.00 90.25 85 GLY A CA 1
ATOM 642 C C . GLY A 1 85 ? -2.143 -4.690 12.955 1.00 90.25 85 GLY A C 1
ATOM 643 O O . GLY A 1 85 ? -2.740 -4.764 11.880 1.00 90.25 85 GLY A O 1
ATOM 644 N N . PHE A 1 86 ? -1.737 -3.520 13.447 1.00 91.12 86 PHE A N 1
ATOM 645 C CA . PHE A 1 86 ? -1.793 -2.287 12.667 1.00 91.12 86 PHE A CA 1
ATOM 646 C C . PHE A 1 86 ? -0.529 -2.139 11.824 1.00 91.12 86 PHE A C 1
ATOM 648 O O . PHE A 1 86 ? 0.576 -2.006 12.353 1.00 91.12 86 PHE A O 1
ATOM 655 N N . SER A 1 87 ? -0.685 -2.097 10.503 1.00 89.69 87 SER A N 1
ATOM 656 C CA . SER A 1 87 ? 0.381 -1.667 9.606 1.00 89.69 87 SER A CA 1
ATOM 657 C C . SER A 1 87 ? 0.315 -0.155 9.420 1.00 89.69 87 SER A C 1
ATOM 659 O O . SER A 1 87 ? -0.690 0.395 8.964 1.00 89.69 87 SER A O 1
ATOM 661 N N . TYR A 1 88 ? 1.385 0.547 9.771 1.00 85.88 88 TYR A N 1
ATOM 662 C CA . TYR A 1 88 ? 1.443 2.004 9.717 1.00 85.88 88 TYR A CA 1
ATOM 663 C C . TYR A 1 88 ? 2.773 2.469 9.137 1.00 85.88 88 TYR A C 1
ATOM 665 O O . TYR A 1 88 ? 3.788 1.789 9.244 1.00 85.88 88 TYR A O 1
ATOM 673 N N . ASN A 1 89 ? 2.781 3.650 8.525 1.00 80.31 89 ASN A N 1
ATOM 674 C CA . ASN A 1 89 ? 4.021 4.254 8.051 1.00 80.31 89 ASN A CA 1
ATOM 675 C C . ASN A 1 89 ? 4.472 5.332 9.034 1.00 80.31 89 ASN A C 1
ATOM 677 O O . ASN A 1 89 ? 3.687 6.203 9.408 1.00 80.31 89 ASN A O 1
ATOM 681 N N . ARG A 1 90 ? 5.756 5.311 9.395 1.00 70.69 90 ARG A N 1
ATOM 682 C CA . ARG A 1 90 ? 6.437 6.439 10.035 1.00 70.69 90 ARG A CA 1
ATOM 683 C C . ARG A 1 90 ? 7.443 6.985 9.030 1.00 70.69 90 ARG A C 1
ATOM 685 O O . ARG A 1 90 ? 8.420 6.318 8.688 1.00 70.69 90 ARG A O 1
ATOM 692 N N . SER A 1 91 ? 7.181 8.190 8.531 1.00 69.44 91 SER A N 1
ATOM 693 C CA . SER A 1 91 ? 7.910 8.762 7.393 1.00 69.44 91 SER A CA 1
ATOM 694 C C . SER A 1 91 ? 7.849 7.821 6.174 1.00 69.44 91 SER A C 1
ATOM 696 O O . SER A 1 91 ? 6.756 7.461 5.739 1.00 69.44 91 SER A O 1
ATOM 698 N N . PHE A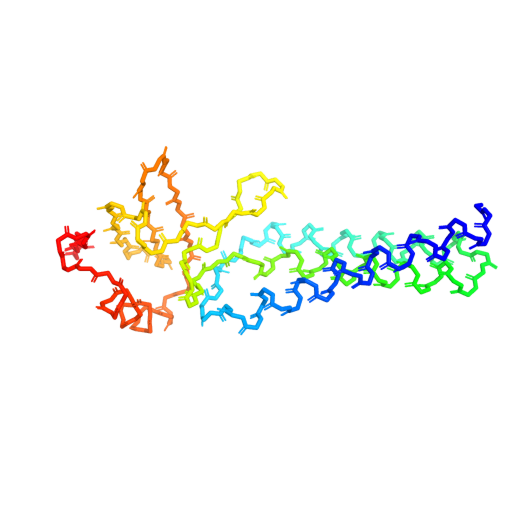 1 92 ? 8.996 7.402 5.630 1.00 61.59 92 PHE A N 1
ATOM 699 C CA . PHE A 1 92 ? 9.082 6.515 4.463 1.00 61.59 92 PHE A CA 1
ATOM 700 C C . PHE A 1 92 ? 9.167 5.021 4.815 1.00 61.59 92 PHE A C 1
ATOM 702 O O . PHE A 1 92 ? 9.139 4.185 3.914 1.00 61.59 92 PHE A O 1
ATOM 709 N N . MET A 1 93 ? 9.264 4.669 6.103 1.00 68.50 93 MET A N 1
ATOM 710 C CA . MET A 1 93 ? 9.351 3.278 6.552 1.00 68.50 93 MET A CA 1
ATOM 711 C C . MET A 1 93 ? 7.989 2.765 7.024 1.00 68.50 93 MET A C 1
ATOM 713 O O . MET A 1 93 ? 7.275 3.441 7.769 1.00 68.50 93 MET A O 1
ATOM 717 N N . GLY A 1 94 ? 7.638 1.560 6.576 1.00 75.81 94 GLY A N 1
ATOM 718 C CA . GLY A 1 94 ? 6.476 0.820 7.059 1.00 75.81 94 GLY A CA 1
ATOM 719 C C . GLY A 1 94 ? 6.827 0.020 8.309 1.00 75.81 94 GLY A C 1
ATOM 720 O O . GLY A 1 94 ? 7.886 -0.600 8.373 1.00 75.81 94 GLY A O 1
ATOM 721 N N . PHE A 1 95 ? 5.929 0.032 9.283 1.00 83.56 95 PHE A N 1
ATOM 722 C CA . PHE A 1 95 ? 6.034 -0.672 10.552 1.00 83.56 95 PHE A CA 1
ATOM 723 C C . PHE A 1 95 ? 4.770 -1.496 10.787 1.00 83.56 95 PHE A C 1
ATOM 725 O O . PHE A 1 95 ? 3.690 -1.182 10.279 1.00 83.56 95 PHE A O 1
ATOM 732 N N . LEU A 1 96 ? 4.917 -2.553 11.577 1.00 87.62 96 LEU A N 1
ATOM 733 C CA . LEU A 1 96 ? 3.813 -3.352 12.085 1.00 87.62 96 LEU A CA 1
ATOM 734 C C . LEU A 1 96 ? 3.787 -3.179 13.602 1.00 87.62 96 LEU A C 1
ATOM 736 O O . LEU A 1 96 ? 4.792 -3.434 14.262 1.00 87.62 96 LEU A O 1
ATOM 740 N N . ALA A 1 97 ? 2.652 -2.743 14.139 1.00 88.94 97 ALA A N 1
ATOM 741 C CA . ALA A 1 97 ? 2.333 -2.834 15.556 1.00 88.94 97 ALA A CA 1
ATOM 742 C C . ALA A 1 97 ? 1.510 -4.115 15.765 1.00 88.94 97 ALA A C 1
ATOM 744 O O . ALA A 1 97 ? 0.323 -4.113 15.435 1.00 88.94 97 ALA A O 1
ATOM 745 N N . PRO A 1 98 ? 2.121 -5.213 16.250 1.00 90.88 98 PRO A N 1
ATOM 746 C CA . PRO A 1 98 ? 1.420 -6.476 16.442 1.00 90.88 98 PRO A CA 1
ATOM 747 C C . PRO A 1 98 ? 0.339 -6.348 17.513 1.00 90.88 98 PRO A C 1
ATOM 749 O O . PRO A 1 98 ? 0.553 -5.629 18.490 1.00 90.88 98 PRO A O 1
ATOM 752 N N . TRP A 1 99 ? -0.752 -7.110 17.392 1.00 91.38 99 TRP A N 1
ATOM 753 C CA . TRP A 1 99 ? -1.875 -7.053 18.341 1.00 91.38 99 TRP A CA 1
ATOM 754 C C . TRP A 1 99 ? -1.448 -7.150 19.814 1.00 91.38 99 TRP A C 1
ATOM 756 O O . TRP A 1 99 ? -1.835 -6.318 20.627 1.00 91.38 99 TRP A O 1
ATOM 766 N N . HIS A 1 100 ? -0.552 -8.086 20.140 1.00 88.44 100 HIS A N 1
ATOM 767 C CA . HIS A 1 100 ? -0.068 -8.319 21.509 1.00 88.44 100 HIS A CA 1
ATOM 768 C C . HIS A 1 100 ? 0.797 -7.189 22.102 1.00 88.44 100 HIS A C 1
ATOM 770 O O . HIS A 1 100 ? 1.127 -7.243 23.282 1.00 88.44 100 HIS A O 1
ATOM 776 N N . LYS A 1 101 ? 1.226 -6.204 21.300 1.00 88.88 101 LYS A N 1
ATOM 777 C CA . LYS A 1 101 ? 2.021 -5.048 21.763 1.00 88.88 101 LYS A CA 1
ATOM 778 C C . LYS A 1 101 ? 1.196 -3.767 21.887 1.00 88.88 101 LYS A C 1
ATOM 780 O O . LYS A 1 101 ? 1.764 -2.709 22.155 1.00 88.88 101 LYS A O 1
ATOM 785 N N . ILE A 1 102 ? -0.104 -3.836 21.614 1.00 89.81 102 ILE A N 1
ATOM 786 C CA . ILE A 1 102 ? -0.998 -2.685 21.673 1.00 89.81 102 ILE A CA 1
ATOM 787 C C . ILE A 1 102 ? -1.564 -2.594 23.084 1.00 89.81 102 ILE A C 1
ATOM 789 O O . ILE A 1 102 ? -2.197 -3.522 23.572 1.00 89.81 102 ILE A O 1
ATOM 793 N N . GLU A 1 103 ? -1.333 -1.456 23.724 1.00 88.69 103 GLU A N 1
ATOM 794 C CA . GLU A 1 103 ? -1.763 -1.196 25.097 1.00 88.69 103 GLU A CA 1
ATOM 795 C C . GLU A 1 103 ? -3.100 -0.466 25.145 1.00 88.69 103 GLU A C 1
ATOM 797 O O . GLU A 1 103 ? -3.892 -0.689 26.055 1.00 88.69 103 GLU A O 1
ATOM 802 N N . LYS A 1 104 ? -3.349 0.440 24.188 1.00 88.25 104 LYS A N 1
ATOM 803 C CA . LYS A 1 104 ? -4.593 1.221 24.122 1.00 88.25 104 LYS A CA 1
ATOM 804 C C . LYS A 1 104 ? -5.000 1.489 22.686 1.00 88.25 104 LYS A C 1
ATOM 806 O O . LYS A 1 104 ? -4.149 1.771 21.841 1.00 88.25 104 LYS A O 1
ATOM 811 N N . VAL A 1 105 ? -6.307 1.487 22.447 1.00 90.00 105 VAL A N 1
ATOM 812 C CA . VAL A 1 105 ? -6.937 1.930 21.204 1.00 90.00 105 VAL A CA 1
ATOM 813 C C . VAL A 1 105 ? -8.075 2.896 21.527 1.00 90.00 105 VAL A C 1
ATOM 815 O O . VAL A 1 105 ? -8.924 2.626 22.375 1.00 90.00 105 VAL A O 1
ATOM 818 N N . ARG A 1 106 ? -8.093 4.033 20.830 1.00 89.19 106 ARG A N 1
ATOM 819 C CA . ARG A 1 106 ? -9.178 5.015 20.827 1.00 89.19 106 ARG A CA 1
ATOM 820 C C . ARG A 1 106 ? -9.722 5.147 19.412 1.00 89.19 106 ARG A C 1
ATOM 822 O O . ARG A 1 106 ? -8.951 5.229 18.456 1.00 89.19 106 ARG A O 1
ATOM 829 N N . ILE A 1 107 ? -11.041 5.227 19.302 1.00 88.62 107 ILE A N 1
ATOM 830 C CA . ILE A 1 107 ? -11.732 5.495 18.045 1.00 88.62 107 ILE A CA 1
ATOM 831 C C . ILE A 1 107 ? -12.464 6.824 18.159 1.00 88.62 107 ILE A C 1
ATOM 833 O O . ILE A 1 107 ? -13.268 7.006 19.065 1.00 88.62 107 ILE A O 1
ATOM 837 N N . ASP A 1 108 ? -12.207 7.724 17.212 1.00 87.94 108 ASP A N 1
ATOM 838 C CA . ASP A 1 108 ? -12.922 8.988 17.076 1.00 87.94 108 ASP A CA 1
ATOM 839 C C . ASP A 1 108 ? -13.696 9.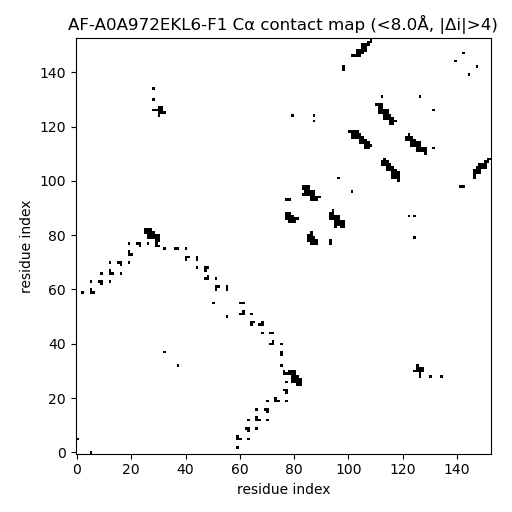020 15.749 1.00 87.94 108 ASP A C 1
ATOM 841 O O . ASP A 1 108 ? -13.126 8.942 14.652 1.00 87.94 108 ASP A O 1
ATOM 845 N N . LEU A 1 109 ? -15.013 9.200 15.843 1.00 85.38 109 LEU A N 1
ATOM 846 C CA . LEU A 1 109 ? -15.915 9.358 14.704 1.00 85.38 109 LEU A CA 1
ATOM 847 C C . LEU A 1 109 ? -16.049 10.843 14.345 1.00 85.38 109 LEU A C 1
ATOM 849 O O . LEU A 1 109 ? -16.807 11.585 14.956 1.00 85.38 109 LEU A O 1
ATOM 853 N N . LYS A 1 110 ? -15.317 11.308 13.325 1.00 78.75 110 LYS A N 1
ATOM 854 C CA . LYS A 1 110 ? -15.413 12.701 12.833 1.00 78.75 110 LYS A CA 1
ATOM 855 C C . LYS A 1 110 ? -15.959 12.739 11.409 1.00 78.75 110 LYS A C 1
ATOM 857 O O . LYS A 1 110 ? -17.009 12.181 11.113 1.00 78.75 110 LYS 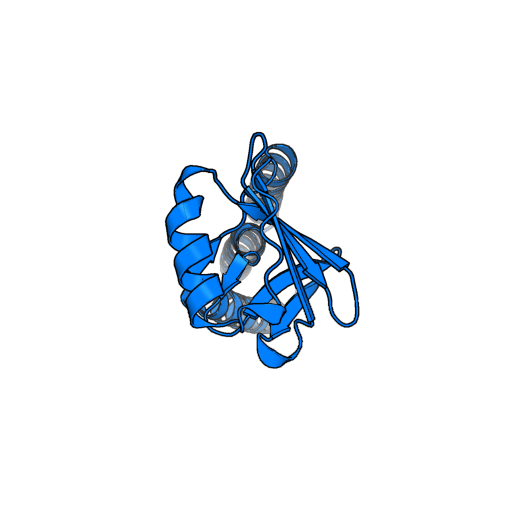A O 1
ATOM 862 N N . LYS A 1 111 ? -15.244 13.378 10.474 1.00 79.44 111 LYS A N 1
ATOM 863 C CA . LYS A 1 111 ? -15.476 13.224 9.022 1.00 79.44 111 LYS A CA 1
ATOM 864 C C . LYS A 1 111 ? -14.992 11.863 8.500 1.00 79.44 111 LYS A C 1
ATOM 866 O O . LYS A 1 111 ? -15.486 11.401 7.482 1.00 79.44 111 LYS A O 1
ATOM 871 N N . ASN A 1 112 ? -14.064 11.238 9.218 1.00 84.69 112 ASN A N 1
ATOM 872 C CA . ASN A 1 112 ? -13.509 9.904 8.999 1.00 84.69 112 ASN A CA 1
ATOM 873 C C . ASN A 1 112 ? -13.494 9.158 10.335 1.00 84.69 112 ASN A C 1
ATOM 875 O O . ASN A 1 112 ? -13.587 9.809 11.378 1.00 84.69 112 ASN A O 1
ATOM 879 N N . VAL A 1 113 ? -13.326 7.838 10.290 1.00 88.19 113 VAL A N 1
ATOM 880 C CA . VAL A 1 113 ? -13.012 7.041 11.482 1.00 88.19 113 VAL A CA 1
ATOM 881 C C . VAL A 1 113 ? -11.518 7.191 11.736 1.00 88.19 113 VAL A C 1
ATOM 883 O O . VAL A 1 113 ? -10.708 6.866 10.866 1.00 88.19 113 VAL A O 1
ATOM 886 N N . VAL A 1 114 ? -11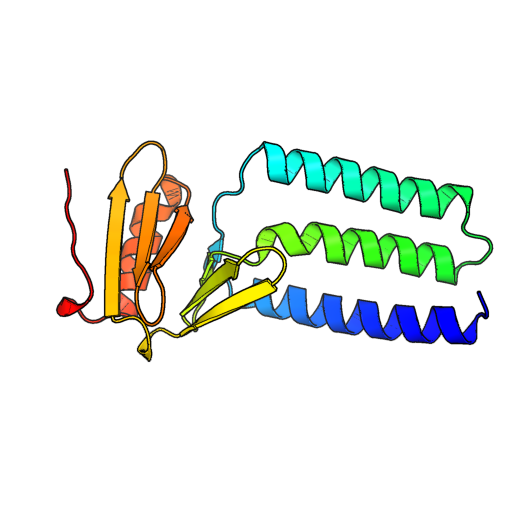.141 7.749 12.880 1.00 89.94 114 VAL A N 1
ATOM 887 C CA . VAL A 1 114 ? -9.739 7.853 13.296 1.00 89.94 114 VAL A CA 1
ATOM 888 C C . VAL A 1 114 ? -9.503 6.818 14.378 1.00 89.94 114 VAL A C 1
ATOM 890 O O . VAL A 1 114 ? -10.196 6.829 15.386 1.00 89.94 114 VAL A O 1
ATOM 893 N N . VAL A 1 115 ? -8.544 5.926 14.155 1.00 90.00 115 VAL A N 1
ATOM 894 C CA . VAL A 1 115 ? -8.093 4.959 15.154 1.00 90.00 115 VAL A CA 1
ATOM 895 C C . VAL A 1 115 ? -6.721 5.389 15.631 1.00 90.00 115 VAL A C 1
ATOM 897 O O . VAL A 1 115 ? -5.756 5.352 14.864 1.00 90.00 115 VAL A O 1
ATOM 900 N N . SER A 1 116 ? -6.647 5.788 16.890 1.00 89.94 116 SER A N 1
ATOM 901 C CA . SER A 1 116 ? -5.400 6.104 17.571 1.00 89.94 116 SER A CA 1
ATOM 902 C C . SER A 1 116 ? -5.020 4.915 18.439 1.00 89.94 116 SER A C 1
ATOM 904 O O . SER A 1 116 ? -5.833 4.447 19.232 1.00 89.94 116 SER A O 1
ATOM 906 N N . PHE A 1 117 ? -3.801 4.407 18.298 1.00 89.56 117 PHE A N 1
ATOM 907 C CA . PHE A 1 117 ? -3.317 3.281 19.091 1.00 89.56 117 PHE A CA 1
ATOM 908 C C . PHE A 1 117 ? -1.966 3.598 19.721 1.00 89.56 117 PHE A C 1
ATOM 910 O O . PHE A 1 117 ? -1.160 4.341 19.150 1.00 89.56 117 PHE A O 1
ATOM 917 N N . SER A 1 118 ? -1.723 3.031 20.903 1.00 84.56 118 SER A N 1
ATOM 918 C CA . SER A 1 118 ? -0.471 3.214 21.630 1.00 84.56 118 SER A CA 1
ATOM 919 C C . SER A 1 118 ? 0.133 1.919 22.162 1.00 84.56 118 SER A C 1
ATOM 921 O O . SER A 1 118 ? -0.575 0.971 22.492 1.00 84.56 118 SER A O 1
ATOM 923 N N . GLY A 1 119 ? 1.460 1.937 22.262 1.00 77.69 119 GLY A N 1
ATOM 924 C CA . GLY A 1 119 ? 2.327 0.962 22.929 1.00 77.69 119 GLY A CA 1
ATOM 925 C C . GLY A 1 119 ? 3.662 1.663 23.194 1.00 77.69 119 GLY A C 1
ATOM 926 O O . GLY A 1 119 ? 3.704 2.660 23.905 1.00 77.69 119 GLY A O 1
ATOM 927 N N . HIS A 1 120 ? 4.728 1.303 22.472 1.00 70.56 120 HIS A N 1
ATOM 928 C CA . HIS A 1 120 ? 6.001 2.054 22.517 1.00 70.56 120 HIS A CA 1
ATOM 929 C C . HIS A 1 120 ? 5.910 3.489 21.923 1.00 70.56 120 HIS A C 1
ATOM 931 O O . HIS A 1 120 ? 6.791 4.329 22.115 1.00 70.56 120 HIS A O 1
ATOM 937 N N . GLY A 1 121 ? 4.856 3.796 21.171 1.00 76.00 121 GLY A N 1
ATOM 938 C CA . GLY A 1 121 ? 4.583 5.123 20.620 1.00 76.00 121 GLY A CA 1
ATOM 939 C C . GLY A 1 121 ? 3.090 5.307 20.381 1.00 76.00 121 GLY A C 1
ATOM 940 O O . GLY A 1 121 ? 2.339 4.346 20.517 1.00 76.00 121 GLY A O 1
ATOM 941 N N . SER A 1 122 ? 2.671 6.525 20.033 1.00 82.31 122 SER A N 1
ATOM 942 C CA . SER A 1 122 ? 1.283 6.842 19.680 1.00 82.31 122 SER A CA 1
ATOM 943 C C . SER A 1 122 ? 1.179 7.123 18.186 1.00 82.31 122 SER A C 1
ATOM 945 O O . SER A 1 122 ? 1.942 7.933 17.650 1.00 82.31 122 SER A O 1
ATOM 947 N N . TYR A 1 123 ? 0.258 6.437 17.517 1.00 88.25 123 TYR A N 1
ATOM 948 C CA . TYR A 1 123 ? 0.051 6.541 16.078 1.00 88.25 123 TYR A CA 1
ATOM 949 C C . TYR A 1 123 ? -1.432 6.610 15.752 1.00 88.25 123 TYR A C 1
ATOM 951 O O . TYR A 1 123 ? -2.266 6.067 16.472 1.00 88.25 123 TYR A O 1
ATOM 959 N N . GLU A 1 124 ? -1.748 7.252 14.631 1.00 89.25 124 GLU A N 1
ATOM 960 C CA . GLU A 1 124 ? -3.120 7.410 14.166 1.00 89.25 124 GLU A CA 1
ATOM 961 C C . GLU A 1 124 ? -3.268 6.885 12.745 1.00 89.25 124 GLU A C 1
ATOM 963 O O . GLU A 1 124 ? -2.476 7.196 11.849 1.00 89.25 124 GLU A O 1
ATOM 968 N N . LEU A 1 125 ? -4.335 6.127 12.524 1.00 90.25 125 LEU A N 1
ATOM 969 C CA . LEU A 1 125 ? -4.759 5.666 11.216 1.00 90.25 125 LEU A CA 1
ATOM 970 C C . LEU A 1 125 ? -6.150 6.209 10.924 1.00 90.25 125 LEU A C 1
ATOM 972 O O . LEU A 1 125 ? -7.025 6.265 11.783 1.00 90.25 125 LEU A O 1
ATOM 976 N N . ARG A 1 126 ? -6.350 6.642 9.682 1.00 91.00 126 ARG A N 1
ATOM 977 C CA . ARG A 1 126 ? -7.621 7.202 9.224 1.00 91.00 126 ARG A CA 1
ATOM 978 C C . ARG A 1 126 ? -8.272 6.208 8.286 1.00 91.00 126 ARG A C 1
ATOM 980 O O . ARG A 1 126 ? -7.636 5.786 7.326 1.00 91.00 126 ARG A O 1
ATOM 987 N N . PHE A 1 127 ? -9.531 5.889 8.524 1.00 90.94 127 PHE A N 1
ATOM 988 C CA . PHE A 1 127 ? -10.329 4.954 7.738 1.00 90.94 127 PHE A CA 1
ATOM 989 C C . PHE A 1 127 ? -11.564 5.652 7.172 1.00 90.94 127 PHE A C 1
ATOM 991 O O . PHE A 1 127 ? -11.925 6.763 7.585 1.00 90.94 127 PHE A O 1
ATOM 998 N N . ARG A 1 128 ? -12.194 5.030 6.174 1.00 89.12 128 ARG A N 1
ATOM 999 C CA . ARG A 1 128 ? -13.468 5.530 5.650 1.00 89.12 128 ARG A CA 1
ATOM 1000 C C . ARG A 1 128 ? -14.558 5.284 6.687 1.00 89.12 128 ARG A C 1
ATOM 1002 O O . ARG A 1 128 ? -14.455 4.376 7.502 1.00 89.12 128 ARG A O 1
ATOM 1009 N N . LYS A 1 129 ? -15.609 6.103 6.655 1.00 87.88 129 LYS A N 1
ATOM 1010 C CA . LYS A 1 129 ? -16.773 5.904 7.530 1.00 87.88 129 LYS A CA 1
ATOM 1011 C C . LYS A 1 129 ? -17.496 4.590 7.249 1.00 87.88 129 LYS A C 1
ATOM 1013 O O . LYS A 1 129 ? -17.941 3.948 8.186 1.00 87.88 129 LYS A O 1
ATOM 1018 N N . GLU A 1 130 ? -17.559 4.201 5.979 1.00 88.44 130 GLU A N 1
ATOM 1019 C CA . GLU A 1 130 ? -18.169 2.944 5.523 1.00 88.44 130 GLU A CA 1
ATOM 1020 C C . GLU A 1 130 ? -17.528 1.708 6.172 1.00 88.44 130 GLU A C 1
ATOM 1022 O O . GLU A 1 130 ? -18.207 0.719 6.415 1.00 88.44 130 GLU A O 1
ATOM 1027 N N . ASP A 1 131 ? -16.237 1.778 6.511 1.00 88.94 131 ASP A N 1
ATOM 1028 C CA . ASP A 1 131 ? -15.499 0.659 7.101 1.00 88.94 131 ASP A CA 1
ATOM 1029 C C . ASP A 1 131 ? -15.706 0.537 8.624 1.00 88.94 131 ASP A C 1
ATOM 1031 O O . ASP A 1 131 ? -15.119 -0.350 9.239 1.00 88.94 131 ASP A O 1
ATOM 1035 N N . HIS A 1 132 ? -16.497 1.419 9.252 1.00 88.44 132 HIS A N 1
ATOM 1036 C CA . HIS A 1 132 ? -16.614 1.511 10.712 1.00 88.44 132 HIS A CA 1
ATOM 1037 C C . HIS A 1 132 ? -17.049 0.196 11.368 1.00 88.44 132 HIS A C 1
ATOM 1039 O O . HIS A 1 132 ? -16.359 -0.290 12.257 1.00 88.44 132 HIS A O 1
ATOM 1045 N N . GLU A 1 133 ? -18.154 -0.404 10.921 1.00 88.88 133 GLU A N 1
ATOM 1046 C CA . GLU A 1 133 ? -18.676 -1.641 11.522 1.00 88.88 133 GLU A CA 1
ATOM 1047 C C . GLU A 1 133 ? -17.679 -2.797 11.385 1.00 88.88 133 GLU A C 1
ATOM 1049 O O . GLU A 1 133 ? -17.399 -3.509 12.349 1.00 88.88 133 GLU A O 1
ATOM 1054 N N . LYS A 1 134 ? -17.063 -2.925 10.203 1.00 91.00 134 LYS A N 1
ATOM 1055 C CA . LYS A 1 134 ? -16.023 -3.927 9.943 1.00 91.00 134 LYS A CA 1
ATOM 1056 C C . LYS A 1 134 ? -14.803 -3.713 10.841 1.00 91.00 134 LYS A C 1
ATOM 1058 O O . LYS A 1 134 ? -14.207 -4.675 11.317 1.00 91.00 134 LYS A O 1
ATOM 1063 N N . LEU A 1 135 ? -14.420 -2.456 11.056 1.00 91.06 135 LEU A N 1
ATOM 1064 C CA . LEU A 1 135 ? -13.289 -2.079 11.893 1.00 91.06 135 LEU A CA 1
ATOM 1065 C C . LEU A 1 135 ? -13.538 -2.434 13.359 1.00 91.06 135 LEU A C 1
ATOM 1067 O O . LEU A 1 135 ? -12.661 -3.030 13.974 1.00 91.06 135 LEU A O 1
ATOM 1071 N N . ILE A 1 136 ? -14.724 -2.128 13.891 1.00 89.44 136 ILE A N 1
ATOM 1072 C CA . ILE A 1 136 ? -15.106 -2.497 15.260 1.00 89.44 136 ILE A CA 1
ATOM 1073 C C . ILE A 1 136 ? -15.074 -4.016 15.434 1.00 89.44 136 ILE A C 1
ATOM 1075 O O . ILE A 1 136 ? -14.396 -4.495 16.338 1.00 89.44 136 ILE A O 1
ATOM 1079 N N . GLY A 1 137 ? -15.689 -4.772 14.518 1.00 90.81 137 GLY A N 1
ATOM 1080 C CA . GLY A 1 137 ? -15.713 -6.235 14.607 1.00 90.81 137 GLY A CA 1
ATOM 1081 C C . GLY A 1 137 ? -14.318 -6.872 14.604 1.00 90.81 137 GLY A C 1
ATOM 1082 O O . GLY A 1 137 ? -14.060 -7.806 15.358 1.00 90.81 137 GLY A O 1
ATOM 1083 N N . ILE A 1 138 ? -13.381 -6.341 13.808 1.00 91.50 138 ILE A N 1
ATOM 1084 C CA . ILE A 1 138 ? -11.979 -6.785 13.840 1.00 91.50 138 ILE A CA 1
ATOM 1085 C C . ILE A 1 138 ? -11.340 -6.445 15.192 1.00 91.50 138 ILE A C 1
ATOM 1087 O O . ILE A 1 138 ? -10.676 -7.290 15.786 1.00 91.50 138 ILE A O 1
ATOM 1091 N N . LEU A 1 139 ? -11.508 -5.223 15.696 1.00 89.88 139 LEU A N 1
ATOM 1092 C CA . LEU A 1 139 ? -10.858 -4.830 16.947 1.00 89.88 139 LEU A CA 1
ATOM 1093 C C . LEU A 1 139 ? -11.369 -5.638 18.140 1.00 89.88 139 LEU A C 1
ATOM 1095 O O . LEU A 1 139 ? -10.553 -6.083 18.937 1.00 89.88 139 LEU A O 1
ATOM 1099 N N . GLU A 1 140 ? -12.671 -5.903 18.218 1.00 89.56 140 GLU A N 1
ATOM 1100 C CA . GLU A 1 140 ? -13.263 -6.768 19.247 1.00 89.56 140 GLU A CA 1
ATOM 1101 C C . GLU A 1 140 ? -12.777 -8.221 19.146 1.00 89.56 140 GLU A C 1
ATOM 1103 O O . GLU A 1 140 ? -12.645 -8.904 20.159 1.00 89.56 140 GLU A O 1
ATOM 1108 N N . GLN A 1 141 ? -12.467 -8.698 17.936 1.00 89.94 141 GLN A N 1
ATOM 1109 C CA . GLN A 1 141 ? -11.929 -10.042 17.724 1.00 89.94 141 GLN A CA 1
ATOM 1110 C C . GLN A 1 141 ? -10.476 -10.184 18.206 1.00 89.94 141 GLN A C 1
ATOM 1112 O O . GLN A 1 141 ? -10.099 -11.246 18.704 1.00 89.94 141 GLN A O 1
ATOM 1117 N N . TYR A 1 142 ? -9.641 -9.157 18.012 1.00 89.19 142 TYR A N 1
ATOM 1118 C CA . TYR A 1 142 ? -8.194 -9.246 18.252 1.00 89.19 142 TYR A CA 1
ATOM 1119 C C . TYR A 1 142 ? -7.715 -8.581 19.548 1.00 89.19 142 TYR A C 1
ATOM 1121 O O . TYR A 1 142 ? -6.598 -8.872 19.983 1.00 89.19 142 TYR A O 1
ATOM 1129 N N . LEU A 1 143 ? -8.505 -7.693 20.159 1.00 87.12 143 LEU A N 1
ATOM 1130 C CA . LEU A 1 143 ? -8.111 -6.938 21.349 1.00 87.12 143 LEU A CA 1
ATOM 1131 C C . LEU A 1 143 ? -9.031 -7.224 22.547 1.00 87.12 143 LEU A C 1
ATOM 1133 O O . LEU A 1 143 ? -10.249 -7.281 22.388 1.00 87.12 143 LEU A O 1
ATOM 1137 N N . PRO A 1 144 ? -8.475 -7.336 23.768 1.00 82.00 144 PRO A N 1
ATOM 1138 C CA . PRO A 1 144 ? -9.272 -7.368 24.990 1.00 82.00 144 PRO A CA 1
ATOM 1139 C C . PRO A 1 144 ? -10.064 -6.069 25.178 1.00 82.00 144 PRO A C 1
ATOM 1141 O O . PRO A 1 144 ? -9.570 -4.985 24.864 1.00 82.00 144 PRO A O 1
ATOM 1144 N N . VAL A 1 145 ? -11.249 -6.160 25.788 1.00 74.94 145 VAL A N 1
ATOM 1145 C CA . VAL A 1 145 ? -12.131 -5.004 26.060 1.00 74.94 145 VAL A CA 1
ATOM 1146 C C . VAL A 1 145 ? -11.418 -3.901 26.857 1.00 74.94 145 VAL A C 1
ATOM 1148 O O . VAL A 1 145 ? -11.658 -2.722 26.635 1.00 74.94 145 VAL A O 1
ATOM 1151 N N . GLU A 1 146 ? -10.483 -4.263 27.734 1.00 77.00 146 GLU A N 1
ATOM 1152 C CA . GLU A 1 146 ? -9.693 -3.338 28.566 1.00 77.00 146 GLU A CA 1
ATOM 1153 C C . GLU A 1 146 ? -8.779 -2.402 27.755 1.00 77.00 146 GLU A C 1
ATOM 1155 O O . GLU A 1 146 ? -8.463 -1.295 28.193 1.00 77.00 146 GLU A O 1
ATOM 1160 N N . VAL A 1 147 ? -8.364 -2.834 26.560 1.00 78.75 147 VAL A N 1
ATOM 1161 C CA . VAL A 1 147 ? -7.525 -2.056 25.633 1.00 78.75 147 VAL A CA 1
ATOM 1162 C C . VAL A 1 147 ? -8.367 -1.027 24.867 1.00 78.75 147 VAL A C 1
ATOM 1164 O O . VAL A 1 147 ? -7.836 -0.068 24.297 1.00 78.75 147 VAL A O 1
ATOM 1167 N N . PHE A 1 148 ? -9.688 -1.203 24.862 1.00 72.19 148 PHE A N 1
ATOM 1168 C CA . PHE A 1 148 ? -10.624 -0.467 24.036 1.00 72.19 148 PHE A CA 1
ATOM 1169 C C . PHE A 1 148 ? -11.340 0.622 24.836 1.00 72.19 148 PHE A C 1
ATOM 1171 O O . PHE A 1 148 ? -12.138 0.337 25.725 1.00 72.19 148 PHE A O 1
ATOM 1178 N N . ASN A 1 149 ? -11.085 1.892 24.507 1.00 64.44 149 ASN A N 1
ATOM 1179 C CA . ASN A 1 149 ? -11.762 3.010 25.163 1.00 64.44 149 ASN A CA 1
ATOM 1180 C C . ASN A 1 149 ? -12.673 3.736 24.166 1.00 64.44 149 ASN A C 1
ATOM 1182 O O . ASN A 1 149 ? -12.232 4.589 23.387 1.00 64.44 149 ASN A O 1
ATOM 1186 N N . ASN A 1 150 ? -13.948 3.347 24.173 1.00 54.53 150 ASN A N 1
ATOM 1187 C CA . ASN A 1 150 ? -14.960 3.792 23.223 1.00 54.53 150 ASN A CA 1
ATOM 1188 C C . ASN A 1 150 ? -15.640 5.073 23.738 1.00 54.53 150 ASN A C 1
ATOM 1190 O O . ASN A 1 150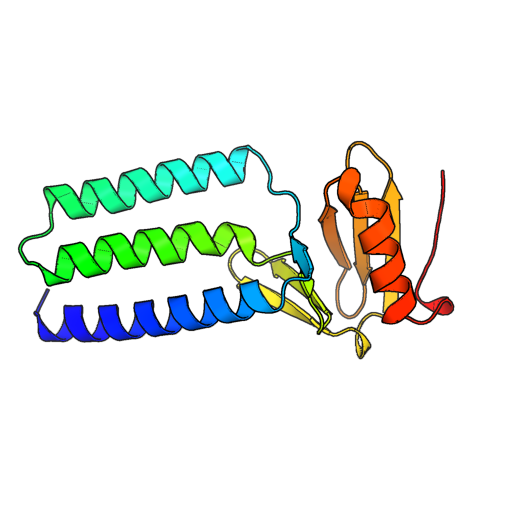 ? -16.652 5.021 24.433 1.00 54.53 150 ASN A O 1
ATOM 1194 N N . HIS A 1 151 ? -15.090 6.247 23.419 1.00 49.72 151 HIS A N 1
ATOM 1195 C CA . HIS A 1 151 ? -15.823 7.500 23.612 1.00 49.72 151 HIS A CA 1
ATOM 1196 C C . HIS A 1 151 ? -16.667 7.776 22.368 1.00 49.72 151 HIS A C 1
ATOM 1198 O O . HIS A 1 151 ? -16.235 8.445 21.434 1.00 49.72 151 HIS A O 1
ATOM 1204 N N . LEU A 1 152 ? -17.882 7.232 22.365 1.00 43.06 152 LEU A N 1
ATOM 1205 C CA . LEU A 1 152 ? -18.944 7.653 21.457 1.00 43.06 152 LEU A CA 1
ATOM 1206 C C . LEU A 1 152 ? -19.421 9.045 21.906 1.00 43.06 152 LEU A C 1
ATOM 1208 O O . LEU A 1 152 ? -20.290 9.151 22.770 1.00 43.06 152 LEU A O 1
ATOM 1212 N N . CYS A 1 153 ? -18.807 10.101 21.374 1.00 36.41 153 CYS A N 1
ATOM 1213 C CA . CYS A 1 153 ? -19.295 11.478 21.480 1.00 36.41 153 CYS A CA 1
ATOM 1214 C C . CYS A 1 153 ? -19.669 12.013 20.100 1.00 36.41 153 CYS A C 1
ATOM 1216 O O . CYS A 1 153 ? -18.821 11.914 19.184 1.00 36.41 153 CYS A O 1
#

Radius of gyration: 18.92 Å; Cα contacts (8 Å, |Δi|>4): 202; chains: 1; bounding box: 45×26×53 Å

Secondary structure (DSSP, 8-state):
--HHHHHHHHHHHHHHHHHHHHHHHTEEEEPPPPHHHHHHHHHHHHHHHHHHHHH--SHHHHHHHHHHHHHHHHGGG--EEESSEEEEEETTEEEEEEGGG--EEEEEESSSEEEEEESSSEEEEEE-GGGHHHHHHHHHHHS-GGGEE----

Sequence (153 aa):
MNTAVAAIICVLFTGILVHQIRCLGILLIPTRKGTVQIAFTIVGIIVILGITYFYADMFIHYILGILAAMVFGLSLFKSGITSEGFSYNRSFMGFLAPWHKIEKVRIDLKKNVVVSFSGHGSYELRFRKEDHEKLIGILEQYLPVEVFNNHLC

Solvent-accessible surface area (backbone atoms only — not comparable to full-atom values): 8543 Å² total; per-residue (Å²): 131,59,69,69,57,55,50,53,51,41,54,52,52,48,54,51,38,54,52,51,53,54,57,48,72,47,46,78,43,63,42,58,75,55,68,67,58,54,51,50,47,52,53,49,36,51,50,42,46,48,52,27,69,77,69,44,88,47,75,68,44,46,54,40,26,53,50,50,34,50,48,57,55,55,60,74,62,65,32,26,38,36,89,64,24,43,27,42,65,62,87,96,45,78,45,74,49,41,49,94,59,55,61,37,38,36,53,45,76,70,96,36,32,34,41,37,38,30,53,101,54,80,49,78,48,41,30,52,61,88,48,44,69,63,48,50,56,50,46,65,73,69,45,62,70,90,32,52,50,81,63,90,114

Foldseek 3Di:
DPPVVLVVLLVVLVVLLVVLVVLLVQAPFWFDDDPVVVVVLVVVLVVLQVCLVPPPPDPSSNSSSVSVNSSSNSLRGNFHQGPQAGWDDDPSDIDGDGLVQWQAWEWDDDCWTWIWTDGPHIDITTGHPVCVVVVVVSCVVRHDPNRYDYDPD

Nearest PDB structures (foldseek):
  4khb-assembly4_H  TM=6.896E-01  e=1.286E-02  Thermochaetoides thermophila DSM 1495
  4khb-assembly3_F  TM=6.560E-01  e=1.823E-02  Thermochaetoides thermophila DSM 1495
  4khb-assembly1_B  TM=6.415E-01  e=2.585E-02  Thermochaetoides thermophila DSM 1495
  7xt7-assembly1_j  TM=7.562E-01  e=1.107E-01  Komagataella phaffii

Mean predicted aligned error: 6.35 Å

pLDDT: mean 87.01, std 9.53, range [36.41, 97.75]